Protein AF-A0A1D2MNQ3-F1 (afdb_monomer)

Nearest PDB structures (foldseek):
  6o60-assembly1_C  TM=7.990E-01  e=4.765E-04  Homo sapiens
  4xa9-assembly5_E  TM=7.483E-01  e=6.983E-02  Legionella pneumophila subsp. pneumophila str. Philadelphia 1
  3ogm-assembly8_H  TM=3.989E-01  e=4.758E-02  Arabidopsis thaliana
  4z0c-assembly1_D  TM=5.177E-01  e=3.454E-01  Mus musculus
  8oys-assembly1_A  TM=4.966E-01  e=4.751E+00  synthetic construct

Sequence (106 aa):
MTGMEAEGEFLEKAECLADLKRLRKLVLQSPKITDIGVRHGLLSCFELRSLSVDTPMISDASLELLSNSPYLRHLEFINCYQLTQRAIVEARERWGRGRELIIVHK

Secondary structure (DSSP, 8-state):
-------SSSSS--HHHHT-TT--EEEEE-TT--HHHIIIIITT-TT--EEEEE-TT-BHHHHHHHHT-SS--EEEEES-TB--HHHHHHHHHHH-TT-EEEEE--

Radius of gyration: 14.22 Å; Cα contacts (8 Å, |Δi|>4): 194; chains: 1; bounding box: 30×27×55 Å

Mean predicted aligned error: 7.15 Å

InterPro domains:
  IPR032675 Leucine-rich repeat domain superfamily [G3DSA:3.80.10.10] (9-105)

Organism: Orchesella cincta (NCBI:txid48709)

Structure (mmCIF, N/CA/C/O backbone):
data_AF-A0A1D2MNQ3-F1
#
_entry.id   AF-A0A1D2MNQ3-F1
#
loop_
_atom_site.group_PDB
_atom_site.id
_atom_site.type_symbol
_atom_site.label_atom_id
_atom_site.label_alt_id
_atom_site.label_comp_id
_atom_site.label_asym_id
_atom_site.label_entity_id
_atom_site.label_seq_id
_atom_site.pdbx_PDB_ins_code
_atom_site.Cartn_x
_atom_site.Cartn_y
_atom_site.Cartn_z
_atom_site.occupancy
_atom_site.B_iso_or_equiv
_atom_site.auth_seq_id
_atom_site.auth_comp_id
_atom_site.auth_asym_id
_atom_site.auth_atom_id
_atom_site.pdbx_PDB_model_num
ATOM 1 N N . MET A 1 1 ? 2.847 -8.899 -40.065 1.00 44.50 1 MET A N 1
ATOM 2 C CA . MET A 1 1 ? 4.105 -8.426 -39.450 1.00 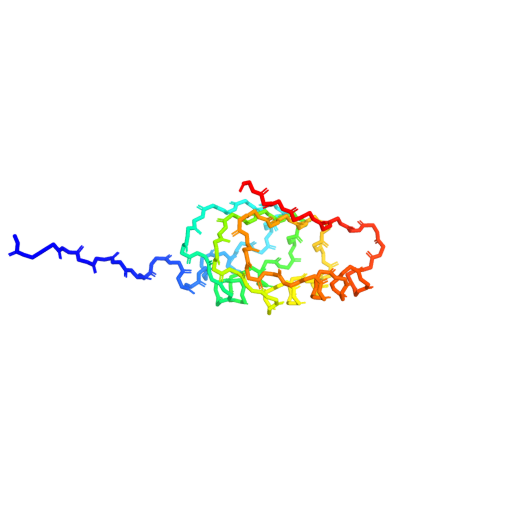44.50 1 MET A CA 1
ATOM 3 C C . MET A 1 1 ? 4.199 -6.950 -39.791 1.00 44.50 1 MET A C 1
ATOM 5 O O . MET A 1 1 ? 4.531 -6.634 -40.916 1.00 44.50 1 MET A O 1
ATOM 9 N N . THR A 1 2 ? 3.681 -6.037 -38.991 1.00 38.75 2 THR A N 1
ATOM 10 C CA . THR A 1 2 ? 4.060 -5.748 -37.607 1.00 38.75 2 THR A CA 1
ATOM 11 C C . THR A 1 2 ? 2.817 -5.714 -36.720 1.00 38.75 2 THR A C 1
ATOM 13 O O . THR A 1 2 ? 1.793 -5.139 -37.081 1.00 38.75 2 THR A O 1
ATOM 16 N N . GLY A 1 3 ? 2.874 -6.466 -35.621 1.00 36.16 3 GLY A N 1
ATOM 17 C CA . GLY A 1 3 ? 1.791 -6.557 -34.653 1.00 36.16 3 GLY A CA 1
ATOM 18 C C . GLY A 1 3 ? 1.576 -5.207 -33.986 1.00 36.16 3 GLY A C 1
ATOM 19 O O . GLY A 1 3 ? 2.527 -4.478 -33.726 1.00 36.16 3 GLY A O 1
ATOM 20 N N . MET A 1 4 ? 0.312 -4.882 -33.749 1.00 36.56 4 MET A N 1
ATOM 21 C CA . MET A 1 4 ? -0.097 -3.797 -32.873 1.00 36.56 4 MET A CA 1
ATOM 22 C C . MET A 1 4 ? 0.453 -4.081 -31.470 1.00 36.56 4 MET A C 1
ATOM 24 O O . MET A 1 4 ? -0.168 -4.797 -30.689 1.00 36.56 4 MET A O 1
ATOM 28 N N . GLU A 1 5 ? 1.625 -3.537 -31.155 1.00 37.56 5 GLU A N 1
ATOM 29 C CA . GLU A 1 5 ? 2.127 -3.425 -29.787 1.00 37.56 5 GLU A CA 1
ATOM 30 C C . GLU A 1 5 ? 1.316 -2.336 -29.074 1.00 37.56 5 GLU A C 1
ATOM 32 O O . GLU A 1 5 ? 1.769 -1.223 -28.839 1.00 37.56 5 GLU A O 1
ATOM 37 N N . ALA A 1 6 ? 0.068 -2.657 -28.726 1.00 36.97 6 ALA A N 1
ATOM 38 C CA . ALA A 1 6 ? -0.665 -1.951 -27.680 1.00 36.97 6 ALA A CA 1
ATOM 39 C C . ALA A 1 6 ? -0.231 -2.504 -26.306 1.00 36.97 6 ALA A C 1
ATOM 41 O O . ALA A 1 6 ? -1.042 -2.919 -25.475 1.00 36.97 6 ALA A O 1
ATOM 42 N N . GLU A 1 7 ? 1.079 -2.574 -26.073 1.00 39.25 7 GLU A N 1
ATOM 43 C CA . GLU A 1 7 ? 1.672 -2.979 -24.803 1.00 39.25 7 GLU A CA 1
ATOM 44 C C . GLU A 1 7 ? 2.063 -1.729 -24.009 1.00 39.25 7 GLU A C 1
ATOM 46 O O . GLU A 1 7 ? 3.225 -1.359 -23.955 1.00 39.25 7 GLU A O 1
ATOM 51 N N . GLY A 1 8 ? 1.098 -1.054 -23.374 1.00 40.19 8 GLY A N 1
ATOM 52 C CA . GLY A 1 8 ? 1.476 0.026 -22.449 1.00 40.19 8 GLY A CA 1
ATOM 53 C C . GLY A 1 8 ? 0.361 0.811 -21.768 1.00 40.19 8 GLY A C 1
ATOM 54 O O . GLY A 1 8 ? 0.472 1.100 -20.587 1.00 40.19 8 GLY A O 1
ATOM 55 N N . GLU A 1 9 ? -0.744 1.122 -22.442 1.00 41.19 9 GLU A N 1
ATOM 56 C CA . GLU A 1 9 ? -1.531 2.291 -21.997 1.00 41.19 9 GLU A CA 1
ATOM 57 C C . GLU A 1 9 ? -2.712 2.012 -21.051 1.00 41.19 9 GLU A C 1
ATOM 59 O O . GLU A 1 9 ? -3.268 2.941 -20.470 1.00 41.19 9 GLU A O 1
ATOM 64 N N . PHE A 1 10 ? -3.127 0.759 -20.845 1.00 44.03 10 PHE A N 1
ATOM 65 C CA . PHE A 1 10 ? -4.432 0.524 -20.202 1.00 44.03 10 PHE A CA 1
ATOM 66 C C . PHE A 1 10 ? -4.457 0.648 -18.666 1.00 44.03 10 PHE A C 1
ATOM 68 O O . PHE A 1 10 ? -5.539 0.736 -18.091 1.00 44.03 10 PHE A O 1
ATOM 75 N N . LEU A 1 11 ? -3.307 0.647 -17.976 1.00 47.41 11 LEU A N 1
ATOM 76 C CA . LEU A 1 11 ? -3.262 0.627 -16.501 1.00 47.41 11 LEU A CA 1
ATOM 77 C C . LEU A 1 11 ? -2.290 1.627 -15.855 1.00 47.41 11 LEU A C 1
ATOM 79 O O . LEU A 1 11 ? -2.262 1.696 -14.629 1.00 47.41 11 LEU A O 1
ATOM 83 N N . GLU A 1 12 ? -1.583 2.462 -16.629 1.00 50.03 12 GLU A N 1
ATOM 84 C CA . GLU A 1 12 ? -0.808 3.581 -16.059 1.00 50.03 12 GLU A CA 1
ATOM 85 C C . GLU A 1 12 ? -1.688 4.556 -15.279 1.00 50.03 12 GLU A C 1
ATOM 87 O O . GLU A 1 12 ? -1.235 5.169 -14.315 1.00 50.03 12 GLU A O 1
ATOM 92 N N . LYS A 1 13 ? -2.961 4.687 -15.662 1.00 52.25 13 LYS A N 1
ATOM 93 C CA . LYS A 1 13 ? -3.811 5.704 -15.061 1.00 52.25 13 LYS A CA 1
ATOM 94 C C . LYS A 1 13 ? -4.553 5.251 -13.820 1.00 52.25 13 LYS A C 1
ATOM 96 O O . LYS A 1 13 ? -4.647 6.050 -12.901 1.00 52.25 13 LYS A O 1
ATOM 101 N N . ALA A 1 14 ? -5.149 4.055 -13.776 1.00 56.25 14 ALA A N 1
ATOM 102 C CA . ALA A 1 14 ? -6.160 3.704 -12.760 1.00 56.25 14 ALA A CA 1
ATOM 103 C C . ALA A 1 14 ? -7.170 4.852 -12.454 1.00 56.25 14 ALA A C 1
ATOM 105 O O . ALA A 1 14 ? -7.871 4.816 -11.446 1.00 56.25 14 ALA A O 1
ATOM 106 N N . GLU A 1 15 ? -7.263 5.873 -13.321 1.00 60.97 15 GLU A N 1
ATOM 107 C CA . GLU A 1 15 ? -7.999 7.119 -13.098 1.00 60.97 15 GLU A CA 1
ATOM 108 C C . GLU A 1 15 ? -9.490 6.829 -13.114 1.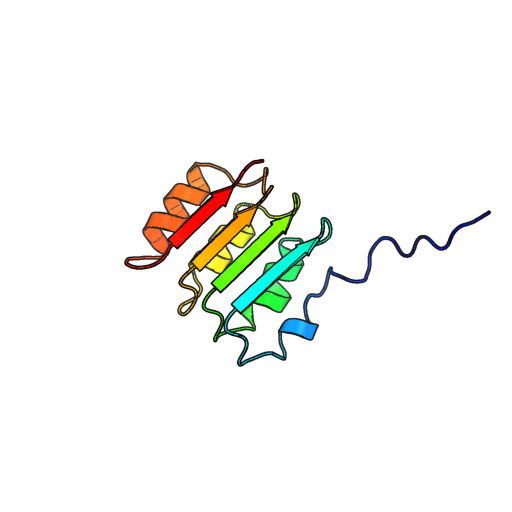00 60.97 15 GLU A C 1
ATOM 110 O O . GLU A 1 15 ? -10.254 7.457 -12.395 1.00 60.97 15 GLU A O 1
ATOM 115 N N . CYS A 1 16 ? -9.892 5.793 -13.851 1.00 66.88 16 CYS A N 1
ATOM 116 C CA . CYS A 1 16 ? -11.244 5.261 -13.826 1.00 66.88 16 CYS A CA 1
ATOM 117 C C . CYS A 1 16 ? -11.683 4.793 -12.427 1.00 66.88 16 CYS A C 1
ATOM 119 O O . CYS A 1 16 ? -12.880 4.759 -12.152 1.00 66.88 16 CYS A O 1
ATOM 121 N N . LEU A 1 17 ? -10.748 4.461 -11.526 1.00 71.81 17 LEU A N 1
ATOM 122 C CA . LEU A 1 17 ? -11.068 4.146 -10.133 1.00 71.81 17 LEU A CA 1
ATOM 123 C C . LEU A 1 17 ? -11.304 5.411 -9.301 1.00 71.81 17 LEU A C 1
ATOM 125 O O . LEU A 1 17 ? -12.033 5.347 -8.315 1.00 71.81 17 LEU A O 1
ATOM 129 N N . ALA A 1 18 ? -10.752 6.562 -9.694 1.00 74.19 18 ALA A N 1
ATOM 130 C CA . ALA A 1 18 ? -10.861 7.797 -8.921 1.00 74.19 18 ALA A CA 1
ATOM 131 C C . ALA A 1 18 ? -12.309 8.302 -8.789 1.00 74.19 18 ALA A C 1
ATOM 133 O O . ALA A 1 18 ? -12.669 8.905 -7.775 1.00 74.19 18 ALA A O 1
ATOM 134 N N . ASP A 1 19 ? -13.165 7.990 -9.763 1.00 79.81 19 ASP A N 1
ATOM 135 C CA . ASP A 1 19 ? -14.589 8.327 -9.719 1.00 79.81 19 ASP A CA 1
ATOM 136 C C . ASP A 1 19 ? -15.408 7.388 -8.818 1.00 79.81 19 ASP A C 1
ATOM 138 O O . ASP A 1 19 ? -16.519 7.724 -8.394 1.00 79.81 19 ASP A O 1
ATOM 142 N N . LEU A 1 20 ? -14.855 6.231 -8.436 1.00 84.50 20 LEU A N 1
ATOM 143 C CA . LEU A 1 20 ? -15.517 5.232 -7.596 1.00 84.50 20 LEU A CA 1
ATOM 144 C C . LEU A 1 20 ? -15.402 5.577 -6.103 1.00 84.50 20 LEU A C 1
ATOM 146 O O . LEU A 1 20 ? -14.985 4.774 -5.273 1.00 84.50 20 LEU A O 1
ATOM 150 N N . LYS A 1 21 ? -15.857 6.774 -5.729 1.00 83.62 21 LYS A N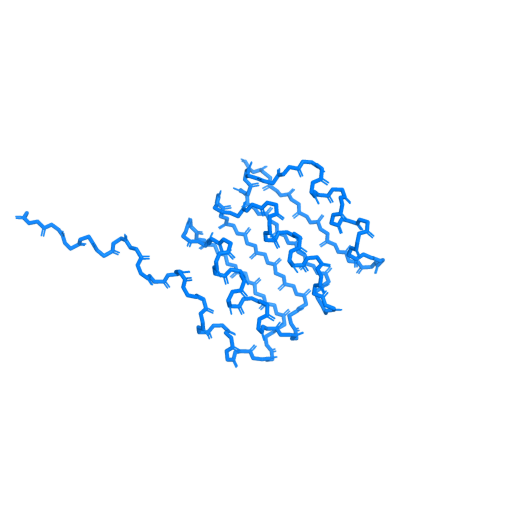 1
ATOM 151 C CA . LYS A 1 21 ? -15.752 7.348 -4.371 1.00 83.62 21 LYS A CA 1
ATOM 152 C C . LYS A 1 21 ? -16.366 6.494 -3.254 1.00 83.62 21 LYS A C 1
ATOM 154 O O . LYS A 1 21 ? -16.017 6.661 -2.092 1.00 83.62 21 LYS A O 1
ATOM 159 N N . ARG A 1 22 ? -17.285 5.586 -3.598 1.00 88.44 22 ARG A N 1
ATOM 160 C CA . ARG A 1 22 ? -17.966 4.665 -2.667 1.00 88.44 22 ARG A CA 1
ATOM 161 C C . ARG A 1 22 ? -17.396 3.245 -2.678 1.00 88.44 22 ARG A C 1
ATOM 163 O O . ARG A 1 22 ? -17.969 2.352 -2.053 1.00 88.44 22 ARG A O 1
ATOM 170 N N . LEU A 1 23 ? -16.309 3.006 -3.409 1.00 90.69 23 LEU A N 1
ATOM 171 C CA . LEU A 1 23 ? -15.677 1.696 -3.483 1.00 90.69 23 LEU A CA 1
ATOM 172 C C . LEU A 1 23 ? -15.093 1.324 -2.119 1.00 90.69 23 LEU A C 1
ATOM 174 O O . LEU A 1 23 ? -14.318 2.075 -1.539 1.00 90.69 23 LEU A O 1
ATOM 178 N N . ARG A 1 24 ? -15.474 0.153 -1.601 1.00 93.50 24 ARG A N 1
ATOM 179 C CA . ARG A 1 24 ? -15.042 -0.330 -0.274 1.00 93.50 24 ARG A CA 1
ATOM 180 C C . ARG A 1 24 ? -14.105 -1.521 -0.335 1.00 93.50 24 ARG A C 1
ATOM 182 O O . ARG A 1 24 ? -13.326 -1.719 0.594 1.00 93.50 24 ARG A O 1
ATOM 189 N N . LYS A 1 25 ? -14.206 -2.322 -1.389 1.00 94.19 25 LYS A N 1
ATOM 190 C CA . LYS A 1 25 ? -13.383 -3.505 -1.611 1.00 94.19 25 LYS A CA 1
ATOM 191 C C . LYS A 1 25 ? -12.911 -3.494 -3.050 1.00 94.19 25 LYS A C 1
A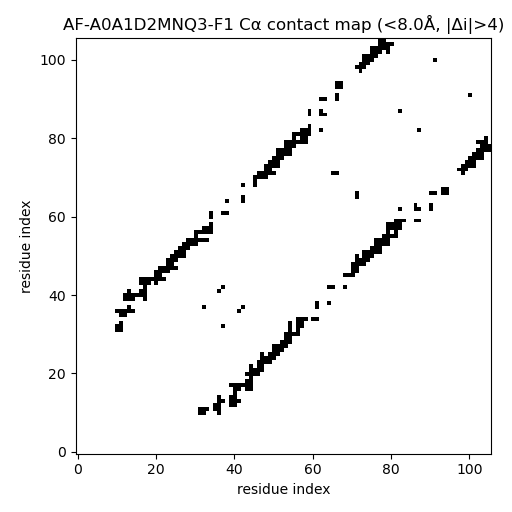TOM 193 O O . LYS A 1 25 ? -13.724 -3.258 -3.942 1.00 94.19 25 LYS A O 1
ATOM 198 N N . LEU A 1 26 ? -11.632 -3.761 -3.250 1.00 91.94 26 LEU A N 1
ATOM 199 C CA . LEU A 1 26 ? -11.036 -3.854 -4.566 1.00 91.94 26 LEU A CA 1
ATOM 200 C C . LEU A 1 26 ? -10.007 -4.979 -4.579 1.00 91.94 26 LEU A C 1
ATOM 202 O O . LEU A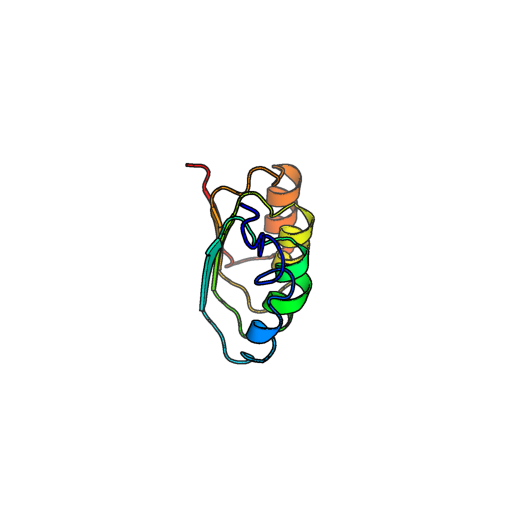 1 26 ? -9.168 -5.070 -3.687 1.00 91.94 26 LEU A O 1
ATOM 206 N N . VAL A 1 27 ? -10.085 -5.817 -5.605 1.00 91.31 27 VAL A N 1
ATOM 207 C CA . VAL A 1 27 ? -9.096 -6.853 -5.893 1.00 91.31 27 VAL A CA 1
ATOM 208 C C . VAL A 1 27 ? -8.579 -6.584 -7.293 1.00 91.31 27 VAL A C 1
ATOM 210 O O . VAL A 1 27 ? -9.373 -6.445 -8.224 1.00 91.31 27 VAL A O 1
ATOM 213 N N . LEU A 1 28 ? -7.265 -6.475 -7.430 1.00 88.44 28 LEU A N 1
ATOM 214 C CA . LEU A 1 28 ? -6.605 -6.236 -8.699 1.00 88.44 28 LEU A CA 1
ATOM 215 C C . LEU A 1 28 ? -5.548 -7.310 -8.929 1.00 88.44 28 LEU A C 1
ATOM 217 O O . LEU A 1 28 ? -4.685 -7.525 -8.087 1.00 88.44 28 LEU A O 1
ATOM 221 N N . GLN A 1 29 ? -5.587 -7.942 -10.094 1.00 89.62 29 GLN A N 1
ATOM 222 C CA . GLN A 1 29 ? -4.567 -8.887 -10.526 1.00 89.62 29 GLN A CA 1
ATOM 223 C C . GLN A 1 29 ? -4.146 -8.499 -11.934 1.00 89.62 29 GLN A C 1
ATOM 225 O O . GLN A 1 29 ? -4.909 -8.651 -12.887 1.00 89.62 29 GLN A O 1
ATOM 230 N N . SER A 1 30 ? -2.950 -7.935 -12.057 1.00 85.00 30 SER A N 1
ATOM 231 C CA . SER A 1 30 ? -2.379 -7.586 -13.352 1.00 85.00 30 SER A CA 1
ATOM 232 C C . SER A 1 30 ? -0.904 -7.239 -13.188 1.00 85.00 30 SER A C 1
ATOM 234 O O . SER A 1 30 ? -0.565 -6.431 -12.322 1.00 85.00 30 SER A O 1
ATOM 236 N N . PRO A 1 31 ? -0.026 -7.740 -14.074 1.00 83.19 31 PRO A N 1
ATOM 237 C CA . PRO A 1 31 ? 1.391 -7.396 -14.037 1.00 83.19 31 PRO A CA 1
ATOM 238 C C . PRO A 1 31 ? 1.661 -5.922 -14.377 1.00 83.19 31 PRO A C 1
ATOM 240 O O . PRO A 1 31 ? 2.781 -5.452 -14.219 1.00 83.19 31 PRO A O 1
ATOM 243 N N . LYS A 1 32 ? 0.650 -5.191 -14.868 1.00 83.38 32 LYS A N 1
ATOM 244 C CA . LYS 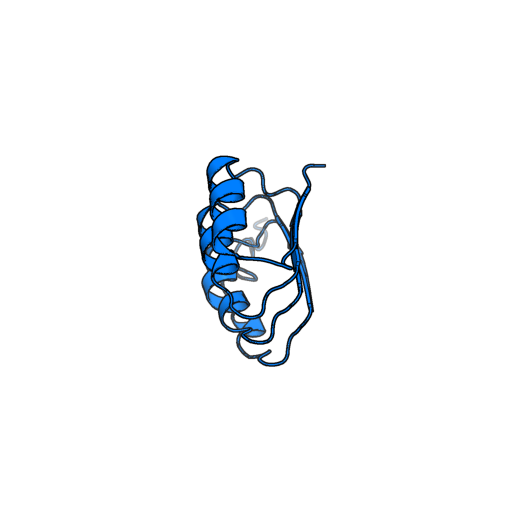A 1 32 ? 0.765 -3.790 -15.297 1.00 83.38 32 LYS A CA 1
ATOM 245 C C . LYS A 1 32 ? 0.352 -2.783 -14.218 1.00 83.38 32 LYS A C 1
ATOM 247 O O . LYS A 1 32 ? 0.303 -1.591 -14.498 1.00 83.38 32 LYS A O 1
ATOM 252 N N . ILE A 1 33 ? 0.011 -3.232 -13.008 1.00 85.19 33 ILE A N 1
ATOM 253 C CA . ILE A 1 33 ? -0.321 -2.326 -11.898 1.00 85.19 33 ILE A CA 1
ATOM 254 C C . ILE A 1 33 ? 0.975 -1.840 -11.265 1.00 85.19 33 ILE A C 1
ATOM 256 O O . ILE A 1 33 ? 1.711 -2.645 -10.699 1.00 85.19 33 ILE A O 1
ATOM 260 N N . THR A 1 34 ? 1.220 -0.534 -11.340 1.00 88.50 34 THR A N 1
ATOM 261 C CA . THR A 1 34 ? 2.432 0.127 -10.838 1.00 88.50 34 THR A CA 1
ATOM 262 C C . THR A 1 34 ? 2.117 1.085 -9.689 1.00 88.50 34 THR A C 1
ATOM 264 O O . THR A 1 34 ? 0.954 1.409 -9.425 1.00 88.50 34 THR A O 1
ATOM 267 N N . ASP A 1 35 ? 3.163 1.613 -9.051 1.00 89.50 35 ASP A N 1
ATOM 268 C CA . ASP A 1 35 ? 3.029 2.646 -8.017 1.00 89.50 35 ASP A CA 1
ATOM 269 C C . ASP A 1 35 ? 2.302 3.912 -8.504 1.00 89.50 35 ASP A C 1
ATOM 271 O O . ASP A 1 35 ? 1.602 4.572 -7.731 1.00 89.50 35 ASP A O 1
ATOM 275 N N . ILE A 1 36 ? 2.405 4.233 -9.799 1.00 86.19 36 ILE A N 1
ATOM 276 C CA . ILE A 1 36 ? 1.685 5.358 -10.412 1.00 86.19 36 ILE A CA 1
ATOM 277 C C . ILE A 1 36 ? 0.174 5.097 -10.353 1.00 86.19 36 ILE A C 1
ATOM 279 O O . ILE A 1 36 ? -0.580 5.944 -9.871 1.00 86.19 36 ILE A O 1
ATOM 283 N N . GLY A 1 37 ? -0.269 3.899 -10.743 1.00 83.75 37 GLY A N 1
ATOM 284 C CA . GLY A 1 37 ? -1.681 3.516 -10.677 1.00 83.75 37 GLY A CA 1
ATOM 285 C C . GLY A 1 37 ? -2.230 3.526 -9.244 1.00 83.75 37 GLY A C 1
ATOM 286 O O . GLY A 1 37 ? -3.349 3.987 -9.006 1.00 83.75 37 GLY A O 1
ATOM 287 N N . VAL A 1 38 ? -1.428 3.099 -8.261 1.00 86.81 38 VAL A N 1
ATOM 288 C CA . VAL A 1 38 ? -1.790 3.191 -6.835 1.00 86.81 38 VAL A CA 1
ATOM 289 C C . VAL A 1 38 ? -1.979 4.650 -6.413 1.00 86.81 38 VAL A C 1
ATOM 291 O O . VAL A 1 38 ? -3.005 4.998 -5.821 1.00 86.81 38 VAL A O 1
ATOM 294 N N . ARG A 1 39 ? -1.020 5.519 -6.747 1.00 85.69 39 ARG A N 1
ATOM 295 C CA . ARG A 1 39 ? -1.035 6.934 -6.363 1.00 85.69 39 ARG A CA 1
ATOM 296 C C . ARG A 1 39 ? -2.208 7.699 -6.976 1.00 85.69 39 ARG A C 1
ATOM 298 O O . ARG A 1 39 ? -2.835 8.489 -6.276 1.00 85.69 39 ARG A O 1
ATOM 305 N N . HIS A 1 40 ? -2.493 7.491 -8.259 1.00 80.75 40 HIS A N 1
ATOM 306 C CA . HIS A 1 40 ? -3.505 8.263 -8.984 1.00 80.75 40 HIS A CA 1
ATOM 307 C C . HIS A 1 40 ? -4.923 7.685 -8.837 1.00 80.75 40 HIS A C 1
ATOM 309 O O . HIS A 1 40 ? -5.881 8.437 -8.644 1.00 80.75 40 HIS A O 1
ATOM 315 N N . GLY A 1 41 ? -5.070 6.359 -8.867 1.00 80.06 41 GLY A N 1
ATOM 316 C CA . GLY A 1 41 ? -6.376 5.704 -8.785 1.00 80.06 41 GLY A CA 1
ATOM 317 C C . GLY A 1 41 ? -6.811 5.372 -7.359 1.00 80.06 41 GLY A C 1
ATOM 318 O O . GLY A 1 41 ? -7.883 5.783 -6.911 1.00 80.06 41 GLY A O 1
ATOM 319 N N . LEU A 1 42 ? -5.984 4.622 -6.624 1.00 79.56 42 LEU A N 1
ATOM 320 C CA . LEU A 1 42 ? -6.405 4.001 -5.360 1.00 79.56 42 LEU A CA 1
ATOM 321 C C . LEU A 1 42 ? -6.504 4.985 -4.198 1.00 79.56 42 LEU A C 1
ATOM 323 O O . LEU A 1 42 ? -7.406 4.853 -3.373 1.00 79.56 42 LEU A O 1
ATOM 327 N N . LEU A 1 43 ? -5.636 5.998 -4.147 1.00 81.00 43 LEU A N 1
ATOM 328 C CA . LEU A 1 43 ? -5.716 7.035 -3.110 1.00 81.00 43 LEU A CA 1
ATOM 329 C C . LEU A 1 43 ? -6.958 7.925 -3.247 1.00 81.00 43 LEU A C 1
ATOM 331 O O . LEU A 1 43 ? -7.427 8.483 -2.257 1.00 81.00 43 LEU A O 1
ATOM 335 N N . SER A 1 44 ? -7.525 8.018 -4.450 1.00 83.50 44 SER A N 1
ATOM 336 C CA . SER A 1 44 ? -8.754 8.772 -4.717 1.00 83.50 44 SER A CA 1
ATOM 337 C C . SER A 1 44 ? -10.007 8.057 -4.180 1.00 83.50 44 SER A C 1
ATOM 339 O O . SER A 1 44 ? -11.028 8.690 -3.899 1.00 83.50 44 SER A O 1
ATOM 341 N N . CYS A 1 45 ? -9.923 6.741 -3.956 1.00 86.50 45 CYS A N 1
ATOM 342 C CA . CYS A 1 45 ? -10.976 5.923 -3.354 1.00 86.50 45 CYS A CA 1
ATOM 343 C C . CYS A 1 45 ? -10.979 6.058 -1.821 1.00 86.50 45 CYS A C 1
ATOM 345 O O . CYS A 1 45 ? -10.636 5.124 -1.097 1.00 86.50 45 CYS A O 1
ATOM 347 N N . PHE A 1 46 ? -11.379 7.217 -1.295 1.00 83.75 46 PHE A N 1
ATOM 348 C CA . PHE A 1 46 ? -11.307 7.489 0.146 1.00 83.75 46 PHE A CA 1
ATOM 349 C C . PHE A 1 46 ? -12.181 6.563 1.014 1.00 83.75 46 PHE A C 1
ATOM 351 O O . PHE A 1 46 ? -11.882 6.400 2.189 1.00 83.75 46 PHE A O 1
ATOM 358 N N . GLU A 1 47 ? -13.228 5.916 0.488 1.00 90.56 47 GLU A N 1
ATOM 359 C CA . GLU A 1 47 ? -14.003 4.915 1.247 1.00 90.56 47 GLU A CA 1
ATOM 360 C C . GLU A 1 47 ? -13.419 3.490 1.203 1.00 90.56 47 GLU A C 1
ATOM 362 O O . GLU A 1 47 ? -14.031 2.568 1.760 1.00 90.56 47 GLU A O 1
ATOM 367 N N . LEU A 1 48 ? -12.257 3.277 0.574 1.00 91.88 48 LEU A N 1
ATOM 368 C CA . LEU A 1 48 ? -11.686 1.943 0.414 1.00 91.88 48 LEU A CA 1
ATOM 369 C C . LEU A 1 48 ? -11.280 1.353 1.769 1.00 91.88 48 LEU A C 1
ATOM 371 O O . LEU A 1 48 ? -10.555 1.962 2.551 1.00 91.88 48 LEU A O 1
ATOM 375 N N . ARG A 1 49 ? -11.762 0.137 2.047 1.00 94.56 49 ARG A N 1
ATOM 376 C CA . ARG A 1 49 ? -11.533 -0.594 3.305 1.00 94.56 49 ARG A CA 1
ATOM 377 C C . ARG A 1 49 ? -10.705 -1.852 3.112 1.00 94.56 49 ARG A C 1
ATOM 379 O O . ARG A 1 49 ? -10.049 -2.277 4.057 1.00 94.56 49 ARG A O 1
ATOM 386 N N . SER A 1 50 ? -10.752 -2.452 1.930 1.00 95.56 50 SER A N 1
ATOM 387 C CA . SER A 1 50 ? -10.010 -3.664 1.601 1.00 95.56 50 SER A CA 1
ATOM 388 C C . SER A 1 50 ? -9.435 -3.551 0.198 1.00 95.56 50 SER A C 1
ATOM 390 O O . SER A 1 50 ? -10.168 -3.248 -0.747 1.00 95.56 50 SER A O 1
ATOM 392 N N . LEU A 1 51 ? -8.133 -3.783 0.091 1.00 94.56 51 LEU A N 1
ATOM 393 C CA . LEU A 1 51 ? -7.389 -3.799 -1.155 1.00 94.56 51 LEU A CA 1
ATOM 394 C C . LEU A 1 51 ? -6.548 -5.075 -1.204 1.00 94.56 51 LEU A C 1
ATOM 396 O O . LEU A 1 51 ? -5.794 -5.335 -0.272 1.00 94.56 51 LEU A O 1
ATOM 400 N N . SER A 1 52 ? -6.671 -5.841 -2.282 1.00 94.31 52 SER A N 1
ATOM 401 C CA . SER A 1 52 ? -5.759 -6.942 -2.603 1.00 94.31 52 SER A CA 1
ATOM 402 C C . SER A 1 52 ? -5.162 -6.681 -3.980 1.00 94.31 52 SER A C 1
ATOM 404 O O . SER A 1 52 ? -5.907 -6.388 -4.921 1.00 94.31 52 SER A O 1
ATOM 406 N N . VAL A 1 53 ? -3.834 -6.705 -4.088 1.00 91.62 53 VAL A N 1
ATOM 407 C CA . VAL A 1 53 ? -3.124 -6.468 -5.349 1.00 91.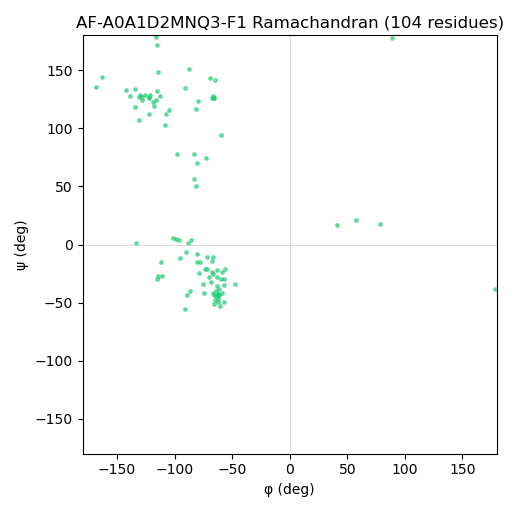62 53 VAL A CA 1
ATOM 408 C C . VAL A 1 53 ? -2.130 -7.586 -5.613 1.00 91.62 53 VAL A C 1
ATOM 410 O O . VAL A 1 53 ? -1.239 -7.827 -4.806 1.00 91.62 53 VAL A O 1
ATOM 413 N N . ASP A 1 54 ? -2.264 -8.220 -6.773 1.00 92.69 54 ASP A N 1
ATOM 414 C CA . ASP A 1 54 ? -1.326 -9.205 -7.305 1.00 92.69 54 ASP A CA 1
ATOM 415 C C . ASP A 1 54 ? -0.565 -8.608 -8.497 1.00 92.69 54 ASP A C 1
ATOM 417 O O . ASP A 1 54 ? -1.122 -8.435 -9.590 1.00 92.69 54 ASP A O 1
ATOM 421 N N . THR A 1 55 ? 0.686 -8.208 -8.250 1.00 90.38 55 THR A N 1
ATOM 422 C CA . THR A 1 55 ? 1.572 -7.576 -9.240 1.00 90.38 55 THR A CA 1
ATOM 423 C C . THR A 1 55 ? 3.039 -7.607 -8.788 1.00 90.38 55 THR A C 1
ATOM 425 O O . THR A 1 55 ? 3.317 -7.379 -7.610 1.00 90.38 55 THR A O 1
ATOM 428 N N . PRO A 1 56 ? 4.006 -7.779 -9.708 1.00 90.31 56 PRO A N 1
ATOM 429 C CA . PRO A 1 56 ? 5.428 -7.647 -9.398 1.00 90.31 56 PRO A CA 1
ATOM 430 C C . PRO A 1 56 ? 5.919 -6.192 -9.365 1.00 90.31 56 PRO A C 1
ATOM 432 O O . PRO A 1 56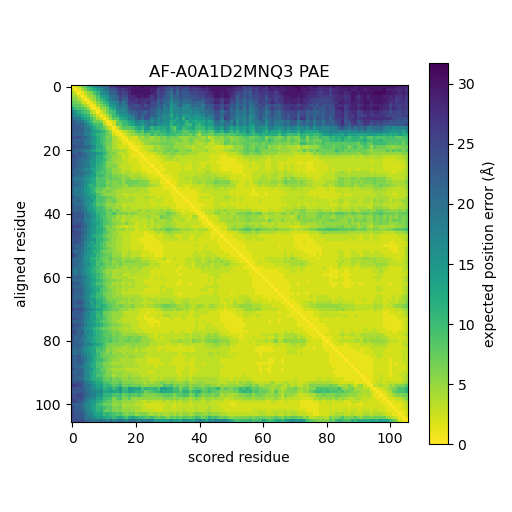 ? 7.064 -5.944 -8.990 1.00 90.31 56 PRO A O 1
ATOM 435 N N . MET A 1 57 ? 5.088 -5.229 -9.778 1.00 90.19 57 MET A N 1
ATOM 436 C CA . MET A 1 57 ? 5.504 -3.850 -10.066 1.00 90.19 57 MET A CA 1
ATOM 437 C C . MET A 1 57 ? 5.247 -2.844 -8.933 1.00 90.19 57 MET A C 1
ATOM 439 O O . MET A 1 57 ? 5.479 -1.650 -9.122 1.00 90.19 57 MET A O 1
ATOM 443 N N . ILE A 1 58 ? 4.767 -3.303 -7.775 1.00 91.31 58 ILE A N 1
ATOM 444 C CA . ILE A 1 58 ? 4.557 -2.465 -6.587 1.00 91.31 58 ILE A CA 1
ATOM 445 C C . ILE A 1 58 ? 5.796 -2.469 -5.696 1.00 91.31 58 ILE A C 1
ATOM 447 O O . ILE A 1 58 ? 6.330 -3.539 -5.398 1.00 91.31 58 ILE A O 1
ATOM 451 N N . SER A 1 59 ? 6.194 -1.281 -5.232 1.00 94.44 59 SER A N 1
ATOM 452 C CA . SER A 1 59 ? 7.339 -1.072 -4.339 1.00 94.44 59 SER A CA 1
ATOM 453 C C . SER A 1 59 ? 6.945 -0.517 -2.963 1.00 94.44 59 SER A C 1
ATOM 455 O O . SER A 1 59 ? 5.775 -0.222 -2.683 1.00 94.44 59 SER A O 1
ATOM 457 N N . ASP A 1 60 ? 7.953 -0.332 -2.106 1.00 96.44 60 ASP A N 1
ATOM 458 C CA . ASP A 1 60 ? 7.846 0.308 -0.789 1.00 96.44 60 ASP A CA 1
ATOM 459 C C . ASP A 1 60 ? 7.073 1.639 -0.830 1.00 96.44 60 ASP A C 1
ATOM 461 O O . ASP A 1 60 ? 6.325 1.943 0.100 1.00 96.44 60 ASP A O 1
ATOM 465 N N . ALA A 1 61 ? 7.189 2.405 -1.923 1.00 93.44 61 ALA A N 1
ATOM 466 C CA . ALA A 1 61 ? 6.518 3.695 -2.075 1.00 93.44 61 ALA A CA 1
ATOM 467 C C . ALA A 1 61 ? 4.984 3.568 -2.040 1.00 93.44 61 ALA A C 1
ATOM 469 O O . ALA A 1 61 ? 4.301 4.350 -1.375 1.00 93.44 61 ALA A O 1
ATOM 470 N N . SER A 1 62 ? 4.423 2.562 -2.717 1.00 92.19 62 SER A N 1
ATOM 471 C CA . SER A 1 62 ? 2.979 2.300 -2.683 1.00 92.19 62 SER A CA 1
ATOM 472 C C . SER A 1 62 ? 2.507 1.847 -1.313 1.00 92.19 62 SER A C 1
ATOM 474 O O . SER A 1 62 ? 1.453 2.287 -0.853 1.00 92.19 62 SER A O 1
ATOM 476 N N . LEU A 1 63 ? 3.274 0.978 -0.652 1.00 95.00 63 LEU A N 1
ATOM 477 C CA . LEU A 1 63 ? 2.945 0.506 0.689 1.00 95.00 63 LEU A CA 1
ATOM 478 C C . LEU A 1 63 ? 2.929 1.674 1.687 1.00 95.00 63 LEU A C 1
ATOM 480 O O . LEU A 1 63 ? 1.980 1.807 2.462 1.00 95.00 63 LEU A O 1
ATOM 484 N N . GLU A 1 64 ? 3.918 2.563 1.617 1.00 93.88 64 GLU A N 1
ATOM 485 C CA . GLU A 1 64 ? 3.960 3.795 2.404 1.00 93.88 64 GLU A CA 1
ATOM 486 C C . GLU A 1 64 ? 2.710 4.657 2.167 1.00 93.88 64 GLU A C 1
ATOM 488 O O . GLU A 1 64 ? 2.044 5.051 3.128 1.00 93.88 64 GLU A O 1
ATOM 493 N N . LEU A 1 65 ? 2.335 4.905 0.912 1.00 92.19 65 LEU A N 1
ATOM 494 C CA . LEU A 1 65 ? 1.149 5.698 0.581 1.00 92.19 65 LEU A CA 1
ATOM 495 C C . LEU A 1 65 ? -0.149 5.054 1.089 1.00 92.19 65 LEU A C 1
ATOM 497 O O . LEU A 1 65 ? -0.970 5.723 1.717 1.00 92.19 65 LEU A O 1
ATOM 501 N N . LEU A 1 66 ? -0.333 3.752 0.865 1.00 91.69 66 LEU A N 1
ATOM 502 C CA . LEU A 1 66 ? -1.537 3.023 1.273 1.00 91.69 66 LEU A CA 1
ATOM 503 C C . LEU A 1 66 ? -1.649 2.891 2.797 1.00 91.69 66 LEU A C 1
ATOM 505 O O . LEU A 1 66 ? -2.756 2.958 3.340 1.00 91.69 66 LEU A O 1
ATOM 509 N N . SER A 1 67 ? -0.517 2.795 3.500 1.00 91.19 67 SER A N 1
ATOM 510 C CA . SER A 1 67 ? -0.465 2.802 4.968 1.00 91.19 67 SER A CA 1
ATOM 511 C C . SER A 1 67 ? -0.872 4.148 5.590 1.00 91.19 67 SER A C 1
ATOM 513 O O . SER A 1 67 ? -1.192 4.206 6.775 1.00 91.19 67 SER A O 1
ATOM 515 N N . ASN A 1 68 ? -0.946 5.225 4.801 1.00 90.00 68 ASN A N 1
ATOM 516 C CA . ASN A 1 68 ? -1.482 6.515 5.243 1.00 90.00 68 ASN A CA 1
ATOM 517 C C . ASN A 1 68 ? -2.999 6.655 5.016 1.00 90.00 68 ASN A C 1
ATOM 519 O O . ASN A 1 68 ? -3.599 7.633 5.462 1.00 90.00 68 ASN A O 1
ATOM 523 N N . SER A 1 69 ? -3.652 5.693 4.350 1.00 88.56 69 SER A N 1
ATOM 524 C CA . SER A 1 69 ? -5.097 5.763 4.110 1.00 88.56 69 SER A CA 1
ATOM 525 C C . SER A 1 69 ? -5.878 5.678 5.432 1.00 88.56 69 SER A C 1
ATOM 527 O O . SER A 1 69 ? -5.693 4.720 6.188 1.00 88.56 69 SER A O 1
ATOM 529 N N . PRO A 1 70 ? -6.782 6.628 5.741 1.00 85.75 70 PRO A N 1
ATOM 530 C CA . PRO A 1 70 ? -7.495 6.646 7.019 1.00 85.75 70 PRO A CA 1
ATOM 531 C C . PRO A 1 70 ? -8.556 5.544 7.148 1.00 85.75 70 PRO A C 1
ATOM 533 O O . PRO A 1 70 ? -8.927 5.186 8.267 1.00 85.75 70 PRO A O 1
ATOM 536 N N . TYR A 1 71 ? -9.040 4.993 6.030 1.00 89.69 71 TYR A N 1
ATOM 537 C CA . TYR A 1 71 ? -10.158 4.043 6.014 1.00 89.69 71 TYR A CA 1
ATOM 538 C C . TYR A 1 71 ? -9.774 2.620 5.609 1.00 89.69 71 TYR A C 1
ATOM 540 O O . TYR A 1 71 ? -10.556 1.699 5.874 1.00 89.69 71 TYR A O 1
ATOM 548 N N . LEU A 1 72 ? -8.587 2.424 5.023 1.00 92.88 72 LEU A N 1
ATOM 549 C CA . LEU A 1 72 ? -8.112 1.101 4.635 1.00 92.88 72 LEU A CA 1
ATOM 550 C C . LEU A 1 72 ? -7.850 0.260 5.888 1.00 92.88 72 LEU A C 1
ATOM 552 O O . LEU A 1 72 ? -7.138 0.688 6.794 1.00 92.88 72 LEU A O 1
ATOM 556 N N . ARG A 1 73 ? -8.454 -0.928 5.946 1.00 94.69 73 ARG A N 1
ATOM 557 C CA . ARG A 1 73 ? -8.363 -1.867 7.075 1.00 94.69 73 ARG A CA 1
ATOM 558 C C . ARG A 1 73 ? -7.673 -3.168 6.707 1.00 94.69 73 ARG A C 1
ATOM 560 O O . ARG A 1 73 ? -7.054 -3.763 7.574 1.00 94.69 73 ARG A O 1
ATOM 567 N N . HIS A 1 74 ? -7.782 -3.591 5.453 1.00 95.88 74 HIS A N 1
ATOM 568 C CA . HIS A 1 74 ? -7.162 -4.812 4.949 1.00 95.88 74 HIS A CA 1
ATOM 569 C C . HIS A 1 74 ? -6.372 -4.477 3.687 1.00 95.88 74 HIS A C 1
ATOM 571 O O . HIS A 1 74 ? -6.915 -3.862 2.765 1.00 95.88 74 HIS A O 1
ATOM 577 N N . LEU A 1 75 ? -5.100 -4.857 3.672 1.00 95.81 75 LEU A N 1
ATOM 578 C CA . LEU A 1 75 ? -4.180 -4.652 2.567 1.00 95.81 75 LEU A CA 1
ATOM 579 C C . LEU A 1 75 ? -3.435 -5.957 2.355 1.00 95.81 75 LEU A C 1
ATOM 581 O O . LEU A 1 75 ? -2.741 -6.439 3.250 1.00 95.81 75 LEU A O 1
ATOM 585 N N . GLU A 1 76 ? -3.605 -6.515 1.171 1.00 95.75 76 GLU A N 1
ATOM 586 C CA . GLU A 1 76 ? -2.946 -7.734 0.752 1.00 95.75 76 GLU A CA 1
ATOM 587 C C . GLU A 1 76 ? -2.119 -7.460 -0.500 1.00 95.75 76 GLU A C 1
ATOM 589 O O . GLU A 1 76 ? -2.619 -6.909 -1.484 1.00 95.75 76 GLU A O 1
ATOM 594 N N . PHE A 1 77 ? -0.851 -7.849 -0.451 1.00 94.81 77 PHE A N 1
ATOM 595 C CA . PHE A 1 77 ? 0.050 -7.818 -1.592 1.00 94.81 77 PHE A CA 1
ATOM 596 C C . PHE A 1 77 ? 0.478 -9.231 -1.950 1.00 94.81 77 PHE A C 1
ATOM 598 O O . PHE A 1 77 ? 1.013 -9.955 -1.111 1.00 94.81 77 PHE A O 1
ATOM 605 N N . ILE A 1 78 ? 0.252 -9.607 -3.203 1.00 94.12 78 ILE A N 1
ATOM 606 C CA . ILE A 1 78 ? 0.588 -10.910 -3.762 1.00 94.12 78 ILE A CA 1
ATOM 607 C C . ILE A 1 78 ? 1.644 -10.690 -4.845 1.00 94.12 78 ILE A C 1
ATOM 609 O O . ILE A 1 78 ? 1.520 -9.791 -5.675 1.00 94.12 78 ILE A O 1
ATOM 613 N N . ASN A 1 79 ? 2.716 -11.483 -4.813 1.00 92.44 79 ASN A N 1
ATOM 614 C CA . ASN A 1 79 ? 3.822 -11.409 -5.778 1.00 92.44 79 ASN A CA 1
ATOM 615 C C . ASN A 1 79 ? 4.514 -10.030 -5.858 1.00 92.44 79 ASN A C 1
ATOM 617 O O . ASN A 1 79 ? 5.208 -9.740 -6.829 1.00 92.44 79 ASN A O 1
ATOM 621 N N . CYS A 1 80 ? 4.391 -9.186 -4.827 1.00 90.38 80 CYS A N 1
ATOM 622 C CA . CYS A 1 80 ? 5.075 -7.893 -4.753 1.00 90.38 80 CYS A CA 1
ATOM 623 C C . CYS A 1 80 ? 6.506 -8.067 -4.229 1.00 90.38 80 CYS A C 1
ATOM 625 O O . CYS A 1 80 ? 6.800 -7.820 -3.060 1.00 90.38 80 CYS A O 1
ATOM 627 N N . TYR A 1 81 ? 7.405 -8.528 -5.097 1.00 89.56 81 TYR A N 1
ATOM 628 C CA . TYR A 1 81 ? 8.788 -8.858 -4.729 1.00 89.56 81 TYR A CA 1
ATOM 629 C C . TYR A 1 81 ? 9.682 -7.641 -4.444 1.00 89.56 81 TYR A C 1
ATOM 631 O O . TYR A 1 81 ? 10.785 -7.809 -3.935 1.00 89.56 81 TYR A O 1
ATOM 639 N N . GLN A 1 82 ? 9.228 -6.425 -4.764 1.00 93.06 82 GLN A N 1
ATOM 640 C CA . GLN A 1 82 ? 9.978 -5.191 -4.498 1.00 93.06 82 GLN A CA 1
ATOM 641 C C . GLN A 1 82 ? 9.695 -4.605 -3.104 1.00 93.06 82 GLN A C 1
ATOM 643 O O . GLN A 1 82 ? 10.241 -3.555 -2.772 1.00 93.06 82 GLN A O 1
ATOM 648 N N . LEU A 1 83 ? 8.852 -5.259 -2.293 1.00 94.69 83 LEU A N 1
ATOM 649 C CA . LEU A 1 83 ? 8.591 -4.847 -0.916 1.00 94.69 83 LEU A CA 1
ATOM 650 C C . LEU A 1 83 ? 9.709 -5.314 0.014 1.00 94.69 83 LEU A C 1
ATOM 652 O O . LEU A 1 83 ? 9.994 -6.507 0.128 1.00 94.69 83 LEU A O 1
ATOM 656 N N . THR A 1 84 ? 10.320 -4.371 0.722 1.00 95.94 84 THR A N 1
ATOM 657 C CA . THR A 1 84 ? 11.364 -4.666 1.698 1.00 95.94 84 THR A CA 1
ATOM 658 C C . THR A 1 84 ? 10.778 -4.964 3.072 1.00 95.94 84 THR A C 1
ATOM 660 O O . THR A 1 84 ? 9.756 -4.415 3.492 1.00 95.94 84 THR A O 1
ATOM 663 N N . GLN A 1 85 ? 11.489 -5.791 3.843 1.00 94.81 85 GLN A N 1
ATOM 664 C CA . GLN A 1 85 ? 11.112 -6.075 5.229 1.00 94.81 85 GLN A CA 1
ATOM 665 C C . GLN A 1 85 ? 11.030 -4.797 6.076 1.00 94.81 85 GLN A C 1
ATOM 667 O O . GLN A 1 85 ? 10.171 -4.693 6.950 1.00 94.81 85 GLN A O 1
ATOM 672 N N . ARG A 1 86 ? 11.900 -3.817 5.802 1.00 96.12 86 ARG A N 1
ATOM 673 C CA . ARG A 1 86 ? 11.892 -2.518 6.478 1.00 96.12 86 ARG A CA 1
ATOM 674 C C . ARG A 1 86 ? 10.570 -1.789 6.244 1.00 96.12 86 ARG A C 1
ATOM 676 O O . ARG A 1 86 ? 9.913 -1.432 7.215 1.00 96.12 86 ARG A O 1
ATOM 683 N N . ALA A 1 87 ? 10.153 -1.635 4.988 1.00 95.50 87 ALA A N 1
ATOM 684 C CA . ALA A 1 87 ? 8.908 -0.945 4.668 1.00 95.50 87 ALA A CA 1
ATOM 685 C C . ALA A 1 87 ? 7.679 -1.664 5.241 1.00 95.50 87 ALA A C 1
ATOM 687 O O . ALA A 1 87 ? 6.754 -1.012 5.715 1.00 95.50 87 ALA A O 1
ATOM 688 N N . ILE A 1 88 ? 7.678 -3.002 5.275 1.00 94.56 88 ILE A N 1
ATOM 689 C CA . ILE A 1 88 ? 6.606 -3.787 5.909 1.00 94.56 88 ILE A CA 1
ATOM 690 C C . ILE A 1 88 ? 6.506 -3.485 7.410 1.00 94.56 88 ILE A C 1
ATOM 692 O O . ILE A 1 88 ? 5.401 -3.328 7.933 1.00 94.56 88 ILE A O 1
ATOM 696 N N . VAL A 1 89 ? 7.639 -3.405 8.113 1.00 94.50 89 VAL A N 1
ATOM 697 C CA . VAL A 1 89 ? 7.672 -3.073 9.547 1.00 94.50 89 VAL A CA 1
ATOM 698 C C . VAL A 1 89 ? 7.198 -1.639 9.777 1.00 94.50 89 VAL A C 1
ATOM 700 O O . VAL A 1 89 ? 6.264 -1.431 10.549 1.00 94.50 89 VAL A O 1
ATOM 703 N N . GLU A 1 90 ? 7.759 -0.675 9.048 1.00 95.06 90 GLU A N 1
ATOM 704 C CA . GLU A 1 90 ? 7.386 0.741 9.152 1.00 95.06 90 GLU A CA 1
ATOM 705 C C . GLU A 1 90 ? 5.897 0.962 8.844 1.00 95.06 90 GLU A C 1
ATOM 707 O O . GLU A 1 90 ? 5.201 1.681 9.565 1.00 95.06 90 GLU A O 1
ATOM 712 N N . ALA A 1 91 ? 5.369 0.292 7.814 1.00 94.25 91 ALA A N 1
ATOM 713 C CA . ALA A 1 91 ? 3.953 0.344 7.479 1.00 94.25 91 ALA A CA 1
ATOM 714 C C . ALA A 1 91 ? 3.086 -0.220 8.609 1.00 94.25 91 ALA A C 1
ATOM 716 O O . ALA A 1 91 ? 2.073 0.382 8.946 1.00 94.25 91 ALA A O 1
ATOM 717 N N . ARG A 1 92 ? 3.469 -1.335 9.243 1.00 92.44 92 ARG A N 1
ATOM 718 C CA . ARG A 1 92 ? 2.710 -1.910 10.371 1.00 92.44 92 ARG A CA 1
ATOM 719 C C . ARG A 1 92 ? 2.676 -0.991 11.587 1.00 92.44 92 ARG A C 1
ATOM 721 O O . ARG A 1 92 ? 1.630 -0.874 12.223 1.00 92.44 92 ARG A O 1
ATOM 728 N N . GLU A 1 93 ? 3.787 -0.334 11.895 1.00 91.81 93 GLU A N 1
ATOM 729 C CA . GLU A 1 93 ? 3.863 0.627 12.998 1.00 91.81 93 GLU A CA 1
ATOM 730 C C . GLU A 1 93 ? 2.995 1.861 12.729 1.00 91.81 93 GLU A C 1
ATOM 732 O O . GLU A 1 93 ? 2.246 2.304 13.602 1.00 91.81 93 GLU A O 1
ATOM 737 N N . ARG A 1 94 ? 3.044 2.378 11.497 1.00 91.25 94 ARG A N 1
ATOM 738 C CA . ARG A 1 94 ? 2.324 3.587 11.082 1.00 91.25 94 ARG A CA 1
ATOM 739 C C . ARG A 1 94 ? 0.826 3.374 10.902 1.00 91.25 94 ARG A C 1
ATOM 741 O O . ARG A 1 94 ? 0.032 4.229 11.288 1.00 91.25 94 ARG A O 1
ATOM 748 N N . TRP A 1 95 ? 0.433 2.256 10.296 1.00 89.06 95 TRP A N 1
ATOM 749 C CA . TRP A 1 95 ? -0.944 2.024 9.862 1.00 89.06 95 TRP A CA 1
ATOM 750 C C . TRP A 1 95 ? -1.902 1.905 11.058 1.00 89.06 95 TRP A C 1
ATOM 752 O O . TRP A 1 95 ? -3.066 2.289 10.968 1.00 89.06 95 TRP A O 1
ATOM 762 N N . GLY A 1 96 ? -1.398 1.500 12.225 1.00 82.31 96 GLY A N 1
ATOM 763 C CA . GLY A 1 96 ? -2.126 1.562 13.488 1.00 82.31 96 GLY A CA 1
ATOM 764 C C . GLY A 1 96 ? -2.972 0.321 13.791 1.00 82.31 96 GLY A C 1
ATOM 765 O O . GLY A 1 96 ? -3.035 -0.646 13.034 1.00 82.31 96 GLY A O 1
ATOM 766 N N . ARG A 1 97 ? -3.611 0.326 14.968 1.00 82.31 97 ARG A N 1
ATOM 767 C CA . ARG A 1 97 ? -4.289 -0.852 15.537 1.00 82.31 97 ARG A CA 1
ATOM 768 C C . ARG A 1 97 ? -5.547 -1.247 14.752 1.00 82.31 97 ARG A C 1
ATOM 770 O O . ARG A 1 97 ? -6.319 -0.390 14.329 1.00 82.31 97 ARG A O 1
ATOM 777 N N . GLY A 1 98 ? -5.788 -2.556 14.641 1.00 83.56 98 GLY A N 1
ATOM 778 C CA . GLY A 1 98 ? -6.992 -3.118 14.010 1.00 83.56 98 GLY A CA 1
ATOM 779 C C . GLY A 1 98 ? -6.970 -3.123 12.478 1.00 83.56 98 GLY A C 1
ATOM 780 O O . GLY A 1 98 ? -8.031 -3.230 11.863 1.00 83.56 98 GLY A O 1
ATOM 781 N N . ARG A 1 99 ? -5.784 -2.980 11.875 1.00 91.62 99 ARG A N 1
ATOM 782 C CA . ARG A 1 99 ? -5.552 -3.082 10.432 1.00 91.62 99 ARG A CA 1
ATOM 783 C C . ARG A 1 99 ? -4.681 -4.294 10.129 1.00 91.62 99 ARG A C 1
ATOM 785 O O . ARG A 1 99 ? -3.855 -4.688 10.950 1.00 91.62 99 ARG A O 1
ATOM 792 N N . GLU A 1 100 ? -4.891 -4.891 8.968 1.00 94.25 100 GLU A N 1
ATOM 793 C CA . GLU A 1 100 ? -4.327 -6.181 8.593 1.00 94.25 100 GLU A CA 1
ATOM 794 C C . GLU A 1 100 ? -3.502 -6.058 7.312 1.00 94.25 100 GLU A C 1
ATOM 796 O O . GLU A 1 100 ? -4.050 -5.776 6.244 1.00 94.25 100 GLU A O 1
ATOM 801 N N . LEU A 1 101 ? -2.177 -6.234 7.442 1.00 95.38 101 LEU A N 1
ATOM 802 C CA . LEU A 1 101 ? -1.222 -6.219 6.328 1.00 95.38 101 LEU A CA 1
ATOM 803 C C . LEU A 1 101 ? -0.724 -7.6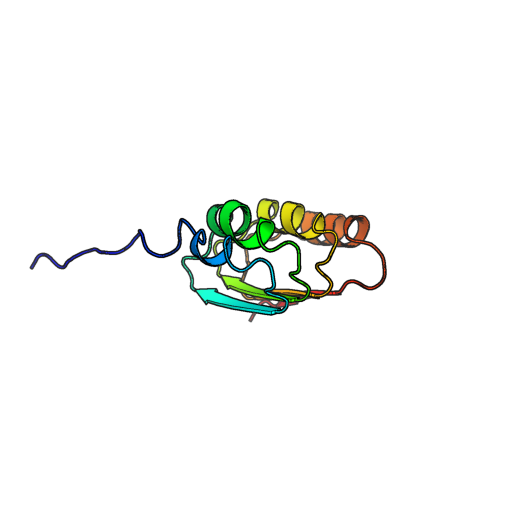37 6.065 1.00 95.38 101 LEU A C 1
ATOM 805 O O . LEU A 1 101 ? 0.034 -8.189 6.877 1.00 95.38 101 LEU A O 1
ATOM 809 N N . ILE A 1 102 ? -1.112 -8.177 4.915 1.00 95.31 102 ILE A N 1
ATOM 810 C CA . ILE A 1 102 ? -0.763 -9.518 4.452 1.00 95.31 102 ILE A CA 1
ATOM 811 C C . ILE A 1 102 ? 0.148 -9.384 3.236 1.00 95.31 102 ILE A C 1
ATOM 813 O O . ILE A 1 102 ? -0.186 -8.697 2.275 1.00 95.31 102 ILE A O 1
ATOM 817 N N . ILE A 1 103 ? 1.295 -10.055 3.274 1.00 93.56 103 ILE A N 1
ATOM 818 C CA . ILE A 1 103 ? 2.201 -10.169 2.133 1.00 93.56 103 ILE A CA 1
ATOM 819 C C . ILE A 1 103 ? 2.303 -11.653 1.796 1.00 93.56 103 ILE A C 1
ATOM 821 O O . ILE A 1 103 ? 2.652 -12.457 2.662 1.00 93.56 103 ILE A O 1
ATOM 825 N N . VAL A 1 104 ? 1.970 -12.010 0.560 1.00 92.62 104 VAL A N 1
ATOM 826 C CA . VAL A 1 104 ? 2.009 -13.382 0.057 1.00 92.62 104 VAL A CA 1
ATOM 827 C C . VAL A 1 104 ? 3.011 -13.461 -1.086 1.00 92.62 104 VAL A C 1
ATOM 829 O O . VAL A 1 104 ? 2.848 -12.836 -2.133 1.00 92.62 104 VAL A O 1
ATOM 832 N N . HIS A 1 105 ? 4.032 -14.287 -0.898 1.00 80.44 105 HIS A N 1
ATOM 833 C CA . HIS A 1 105 ? 4.903 -14.738 -1.974 1.00 80.44 105 HIS A CA 1
ATOM 834 C C . HIS A 1 105 ? 4.512 -16.185 -2.278 1.00 80.44 105 HIS A C 1
ATOM 836 O O . HIS A 1 105 ? 4.578 -17.029 -1.383 1.00 80.44 105 HIS A O 1
ATOM 842 N N . LYS A 1 106 ? 4.010 -16.440 -3.489 1.00 64.69 106 LYS A N 1
ATOM 843 C CA . LYS A 1 106 ? 3.753 -17.799 -3.981 1.00 64.69 106 LYS A CA 1
ATOM 844 C C . LYS A 1 106 ? 4.987 -18.361 -4.670 1.00 64.69 106 LYS A C 1
ATOM 846 O O . LYS A 1 106 ? 5.754 -17.549 -5.236 1.00 64.69 106 LYS A O 1
#

Solvent-accessible surface area (backbone atoms only — not comparable to full-atom values): 5773 Å² total; per-residue (Å²): 139,81,77,85,79,82,81,68,77,89,35,59,48,38,49,82,43,33,76,38,48,79,40,40,70,48,78,47,79,42,75,63,45,33,41,58,15,44,62,52,6,55,66,46,20,64,48,27,28,34,42,36,39,35,20,58,47,34,36,44,68,40,50,53,56,55,37,66,44,91,47,51,35,36,41,36,38,28,47,37,76,54,52,45,73,65,48,56,51,54,30,57,68,65,52,40,89,91,50,47,83,45,80,44,80,128

pLDDT: mean 82.94, std 17.04, range [36.16, 96.44]

Foldseek 3Di:
DDDPPPPADDQLALQVQLVVLQAAEDEEEDQRHALSSLVRRVLSNLNHAEYAYEYCHYALSSLVSVLPRPRHAYYEYENPPRYDPVSVVVSVVSSDPRHYYHYHYD